Protein AF-W9P8S8-F1 (afdb_monomer_lite)

Structure (mmCIF, N/CA/C/O backbone):
data_AF-W9P8S8-F1
#
_entry.id   AF-W9P8S8-F1
#
loop_
_atom_site.group_PDB
_atom_site.id
_atom_site.type_symbol
_atom_site.label_atom_id
_atom_site.label_alt_id
_atom_site.label_comp_id
_atom_site.label_asym_id
_atom_site.label_entity_id
_atom_site.label_seq_id
_atom_site.pdbx_PDB_ins_code
_atom_site.Cartn_x
_atom_site.Cartn_y
_atom_site.Cartn_z
_atom_site.occupancy
_atom_site.B_iso_or_equiv
_atom_site.auth_seq_id
_atom_site.auth_comp_id
_atom_site.auth_asym_id
_atom_site.auth_atom_id
_atom_site.pdbx_PDB_model_num
ATOM 1 N N . MET A 1 1 ? 9.099 4.525 -6.591 1.00 75.31 1 MET A N 1
ATOM 2 C CA . MET A 1 1 ? 10.415 3.946 -6.220 1.00 75.31 1 MET A CA 1
ATOM 3 C C . MET A 1 1 ? 11.117 3.528 -7.503 1.00 75.31 1 MET A C 1
ATOM 5 O O . MET A 1 1 ? 10.424 3.014 -8.365 1.00 75.31 1 MET A O 1
ATOM 9 N N . ILE A 1 2 ? 12.404 3.811 -7.689 1.00 80.00 2 ILE A N 1
ATOM 10 C CA . ILE A 1 2 ? 13.173 3.335 -8.858 1.00 80.00 2 ILE A CA 1
ATOM 11 C C . ILE A 1 2 ? 13.903 2.059 -8.423 1.00 80.00 2 ILE A C 1
ATOM 13 O O . ILE A 1 2 ? 14.377 2.021 -7.286 1.00 80.00 2 ILE A O 1
ATOM 17 N N . SER A 1 3 ? 13.941 1.015 -9.255 1.00 78.31 3 SER A N 1
ATOM 18 C CA . SER A 1 3 ? 14.731 -0.180 -8.937 1.00 78.31 3 SER A CA 1
ATOM 19 C C . SER A 1 3 ? 16.208 0.031 -9.286 1.00 78.31 3 SER A C 1
ATOM 21 O O . SER A 1 3 ? 16.548 0.859 -10.129 1.00 78.31 3 SER A O 1
ATOM 23 N N . GLN A 1 4 ? 17.100 -0.727 -8.652 1.00 81.81 4 GLN A N 1
ATOM 24 C CA . GLN A 1 4 ? 18.529 -0.686 -8.979 1.00 81.81 4 GLN A CA 1
ATOM 25 C C . GLN A 1 4 ? 18.781 -1.023 -10.461 1.00 81.81 4 GLN A C 1
ATOM 27 O O . GLN A 1 4 ? 19.578 -0.369 -11.126 1.00 81.81 4 GLN A O 1
ATOM 32 N N . GLU A 1 5 ? 18.023 -1.976 -11.001 1.00 81.31 5 GLU A N 1
ATOM 33 C CA . GLU A 1 5 ? 18.080 -2.361 -12.411 1.00 81.31 5 GLU A CA 1
ATOM 34 C C . GLU A 1 5 ? 17.670 -1.211 -13.346 1.00 81.31 5 GLU A C 1
ATOM 36 O O . GLU A 1 5 ? 18.273 -1.018 -14.404 1.00 81.31 5 GLU A O 1
ATOM 41 N N . ASP A 1 6 ? 16.668 -0.416 -12.956 1.00 80.25 6 ASP A N 1
ATOM 42 C CA . ASP A 1 6 ? 16.253 0.756 -13.729 1.00 80.25 6 ASP A CA 1
ATOM 43 C C . ASP A 1 6 ? 17.365 1.809 -13.780 1.00 80.25 6 ASP A C 1
ATOM 45 O O . ASP A 1 6 ? 17.549 2.419 -14.829 1.00 80.25 6 ASP A O 1
ATOM 49 N N . LEU A 1 7 ? 18.122 1.994 -12.686 1.00 84.06 7 LEU A N 1
ATOM 50 C CA . LEU A 1 7 ? 19.266 2.914 -12.621 1.00 84.06 7 LEU A CA 1
ATOM 51 C C . LEU A 1 7 ? 20.424 2.450 -13.510 1.00 84.06 7 LEU A C 1
ATOM 53 O O . LEU A 1 7 ? 20.991 3.247 -14.255 1.00 84.06 7 LEU A O 1
ATOM 57 N N . GLU A 1 8 ? 20.745 1.158 -13.476 1.00 85.62 8 GLU A N 1
ATOM 58 C CA . GLU A 1 8 ? 21.809 0.562 -14.293 1.00 85.62 8 GLU A CA 1
ATOM 59 C C . GLU A 1 8 ? 21.505 0.653 -15.793 1.00 85.62 8 GLU A C 1
ATOM 61 O O . GLU A 1 8 ? 22.406 0.815 -16.617 1.00 85.62 8 GLU A O 1
ATOM 66 N N . LYS A 1 9 ? 20.222 0.606 -16.163 1.00 81.88 9 LYS A N 1
ATOM 67 C CA . LYS A 1 9 ? 19.775 0.662 -17.560 1.00 81.88 9 LYS A CA 1
ATOM 68 C C . LYS A 1 9 ? 19.511 2.077 -18.072 1.00 81.88 9 LYS A C 1
ATOM 70 O O . LYS A 1 9 ? 19.202 2.209 -19.258 1.00 81.88 9 LYS A O 1
ATOM 75 N N . VAL A 1 10 ? 19.684 3.125 -17.257 1.00 84.75 10 VAL A N 1
ATOM 76 C CA . VAL A 1 10 ? 19.482 4.530 -17.675 1.00 84.75 10 VAL A CA 1
ATOM 77 C C . VAL A 1 10 ? 20.335 4.886 -18.892 1.00 84.75 10 VAL A C 1
ATOM 79 O O . VAL A 1 10 ? 19.845 5.493 -19.841 1.00 84.75 10 VAL A O 1
ATOM 82 N N . ALA A 1 11 ? 21.596 4.447 -18.916 1.00 78.62 11 ALA A 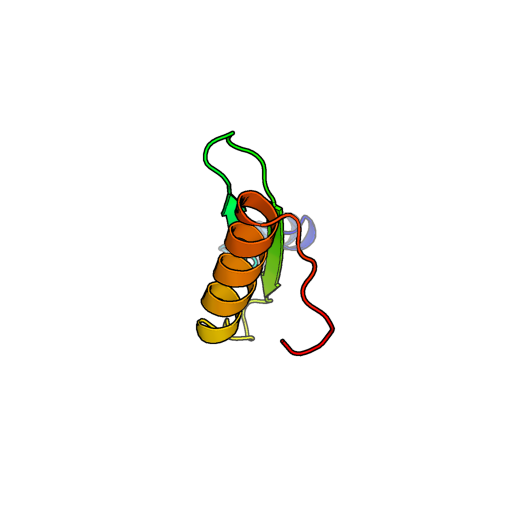N 1
ATOM 83 C CA . ALA A 1 11 ? 22.512 4.736 -20.021 1.00 78.62 11 ALA A CA 1
ATOM 84 C C . ALA A 1 11 ? 22.070 4.116 -21.364 1.00 78.62 11 ALA A C 1
ATOM 86 O O . ALA A 1 11 ? 22.439 4.622 -22.419 1.00 78.62 11 ALA A O 1
ATOM 87 N N . VAL A 1 12 ? 21.277 3.036 -21.331 1.00 79.81 12 VAL A N 1
ATOM 88 C CA . VAL A 1 12 ? 20.861 2.267 -22.519 1.00 79.81 12 VAL A CA 1
ATOM 89 C C . VAL A 1 12 ? 19.418 2.575 -22.931 1.00 79.81 12 VAL A C 1
ATOM 91 O O . VAL A 1 12 ? 19.121 2.669 -24.118 1.00 79.81 12 VAL A O 1
ATOM 94 N N . LYS A 1 13 ? 18.502 2.716 -21.965 1.00 75.69 13 LYS A N 1
ATOM 95 C CA . LYS A 1 13 ? 17.060 2.931 -22.193 1.00 75.69 13 LYS A CA 1
ATOM 96 C C . LYS A 1 13 ? 16.611 4.387 -22.030 1.00 75.69 13 LYS A C 1
ATOM 98 O O . LYS A 1 13 ? 15.462 4.692 -22.346 1.00 75.69 13 LYS A O 1
ATOM 103 N N . GLY A 1 14 ? 17.473 5.279 -21.545 1.00 83.50 14 GLY A N 1
ATOM 104 C CA . GLY A 1 14 ? 17.118 6.662 -21.240 1.00 83.50 14 GLY A CA 1
ATOM 105 C C . GLY A 1 14 ? 16.527 6.813 -19.835 1.00 83.50 14 GLY A C 1
ATOM 106 O O . GLY A 1 14 ? 17.140 6.427 -18.849 1.00 83.50 14 GLY A O 1
ATOM 107 N N . ILE A 1 15 ? 15.348 7.421 -19.710 1.00 80.19 15 ILE A N 1
ATOM 108 C CA . ILE A 1 15 ? 14.772 7.799 -18.407 1.00 80.19 15 ILE A CA 1
ATOM 109 C C . ILE A 1 15 ? 14.318 6.558 -17.615 1.00 80.19 15 ILE A C 1
ATOM 111 O O . ILE A 1 15 ? 13.569 5.726 -18.126 1.00 80.19 15 ILE A O 1
ATOM 115 N N . ALA A 1 16 ? 14.712 6.468 -16.340 1.00 81.44 16 ALA A N 1
ATOM 116 C CA . ALA A 1 16 ? 14.204 5.459 -15.411 1.00 81.44 16 ALA A CA 1
ATOM 117 C C . ALA A 1 16 ? 12.765 5.781 -14.973 1.00 81.44 16 ALA A C 1
ATOM 119 O O . ALA A 1 16 ? 12.482 6.865 -14.453 1.00 81.44 16 ALA A O 1
ATOM 120 N N . PHE A 1 17 ? 11.850 4.824 -15.136 1.00 80.19 17 PHE A N 1
ATOM 121 C CA . PHE A 1 17 ? 10.473 4.96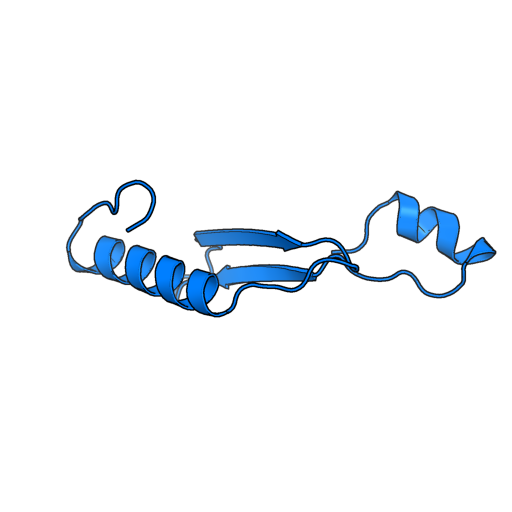2 -14.670 1.00 80.19 17 PHE A CA 1
ATOM 122 C C . PHE A 1 17 ? 10.336 4.502 -13.223 1.00 80.19 17 PHE A C 1
ATOM 124 O O . PHE A 1 17 ? 10.940 3.528 -12.787 1.00 80.19 17 PHE A O 1
ATOM 131 N N . THR A 1 18 ? 9.493 5.197 -12.466 1.00 83.06 18 THR A N 1
ATOM 132 C CA . THR A 1 18 ? 9.208 4.798 -11.088 1.00 83.06 18 THR A CA 1
ATOM 133 C C . THR A 1 18 ? 8.151 3.692 -11.036 1.00 83.06 18 THR A C 1
ATOM 135 O O . THR A 1 18 ? 7.164 3.711 -11.774 1.00 83.06 18 THR A O 1
ATOM 138 N N . ILE A 1 19 ? 8.307 2.770 -10.088 1.00 87.56 19 ILE A N 1
ATOM 139 C CA . ILE A 1 19 ? 7.229 1.924 -9.572 1.00 87.56 19 ILE A CA 1
ATOM 140 C C . ILE A 1 19 ? 6.145 2.841 -9.002 1.00 87.56 19 ILE A C 1
ATOM 142 O O . ILE A 1 19 ? 6.444 3.771 -8.237 1.00 87.56 19 ILE A O 1
ATOM 146 N N . ARG A 1 20 ? 4.887 2.552 -9.351 1.00 91.62 20 ARG A N 1
ATOM 147 C CA . ARG A 1 20 ? 3.698 3.296 -8.925 1.00 91.62 20 ARG A CA 1
ATOM 148 C C . ARG A 1 20 ? 3.343 2.917 -7.487 1.00 91.62 20 ARG A C 1
ATOM 150 O O . ARG A 1 20 ? 2.400 2.172 -7.229 1.00 91.62 20 ARG A O 1
ATOM 157 N N . SER A 1 21 ? 4.136 3.413 -6.547 1.00 93.62 21 SER A N 1
ATOM 158 C CA . SER A 1 21 ? 3.941 3.173 -5.118 1.00 93.62 21 SER A CA 1
ATOM 159 C C . SER A 1 21 ? 2.828 4.060 -4.548 1.00 93.62 21 SER A C 1
ATOM 161 O O . SER A 1 21 ? 2.698 5.227 -4.919 1.00 93.62 21 SER A O 1
ATOM 163 N N . VAL A 1 22 ? 2.048 3.514 -3.619 1.00 96.44 22 VAL A N 1
ATOM 164 C CA . VAL A 1 22 ? 1.110 4.250 -2.762 1.00 96.44 22 VAL A CA 1
ATOM 165 C C . VAL A 1 22 ? 1.575 4.083 -1.323 1.00 96.44 22 VAL A C 1
ATOM 167 O O . VAL A 1 22 ? 1.782 2.955 -0.881 1.00 96.44 22 VAL A O 1
ATOM 170 N N . PHE A 1 23 ? 1.722 5.196 -0.607 1.00 97.12 23 PHE A N 1
ATOM 171 C CA . PHE A 1 23 ? 2.062 5.222 0.813 1.00 97.12 23 PHE A CA 1
ATOM 172 C C . PHE A 1 23 ? 0.898 5.837 1.585 1.00 97.12 23 PHE A C 1
ATOM 174 O O . PHE A 1 23 ? 0.535 6.986 1.333 1.00 97.12 23 PHE A O 1
ATOM 181 N N . VAL A 1 24 ? 0.323 5.089 2.525 1.00 97.81 24 VAL A N 1
ATOM 182 C CA . VAL A 1 24 ? -0.689 5.613 3.451 1.00 97.81 24 VAL A CA 1
ATOM 183 C C . VAL A 1 24 ? 0.023 6.039 4.728 1.00 97.81 24 VAL A C 1
ATOM 185 O O . VAL A 1 24 ? 0.602 5.206 5.427 1.00 97.81 24 VAL A O 1
ATOM 188 N N . ILE A 1 25 ? 0.019 7.340 5.012 1.00 98.12 25 ILE A N 1
ATOM 189 C CA . ILE A 1 25 ? 0.771 7.950 6.114 1.00 98.12 25 ILE A CA 1
ATOM 190 C C . ILE A 1 25 ? -0.218 8.538 7.118 1.00 98.12 25 ILE A C 1
ATOM 192 O O . ILE A 1 25 ? -1.131 9.267 6.736 1.00 98.12 25 ILE A O 1
ATOM 196 N N . ASN A 1 26 ? -0.044 8.221 8.399 1.00 96.25 26 ASN A N 1
ATOM 197 C CA . ASN A 1 2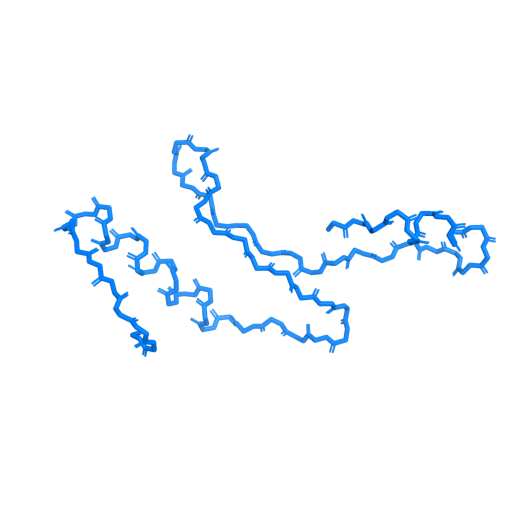6 ? -0.896 8.757 9.461 1.00 96.25 26 ASN A CA 1
ATOM 198 C C . ASN A 1 26 ? -0.408 10.141 9.958 1.00 96.25 26 ASN A C 1
ATOM 200 O O . ASN A 1 26 ? 0.708 10.556 9.631 1.00 96.25 26 ASN A O 1
ATOM 204 N N . PRO A 1 27 ? -1.186 10.854 10.798 1.00 97.19 27 PRO A N 1
ATOM 205 C CA . PRO A 1 27 ? -0.779 12.153 11.351 1.00 97.19 27 PRO A CA 1
ATOM 206 C C . PRO A 1 27 ? 0.535 12.122 12.154 1.00 97.19 27 PRO A C 1
ATOM 208 O O . PRO A 1 27 ? 1.260 13.113 12.196 1.00 97.19 27 PRO A O 1
ATOM 211 N N . SER A 1 28 ? 0.898 10.970 12.728 1.00 97.06 28 SER A N 1
ATOM 212 C CA . SER A 1 28 ? 2.185 10.741 13.408 1.00 97.06 28 SER A CA 1
ATOM 213 C C . SER A 1 28 ? 3.362 10.511 12.449 1.00 97.06 28 SER A C 1
ATOM 215 O O . SER A 1 28 ? 4.442 10.111 12.887 1.00 97.06 28 SER A O 1
ATOM 217 N N . LYS A 1 29 ? 3.170 10.743 11.143 1.00 97.25 29 LYS A N 1
ATOM 218 C CA . LYS A 1 29 ? 4.177 10.590 10.080 1.00 97.25 29 LYS A CA 1
ATOM 219 C C . LYS A 1 29 ? 4.723 9.162 9.956 1.00 97.25 29 LYS A C 1
ATOM 221 O O . LYS A 1 29 ? 5.855 8.960 9.521 1.00 97.25 29 LYS A O 1
ATOM 226 N N . LYS A 1 30 ? 3.932 8.156 10.340 1.00 97.25 30 LYS A N 1
ATOM 227 C CA . LYS A 1 30 ? 4.266 6.738 10.173 1.00 97.25 30 LYS A CA 1
ATOM 228 C C . LYS A 1 30 ? 3.576 6.186 8.934 1.00 97.25 30 LYS A C 1
ATOM 230 O O . LYS A 1 30 ? 2.385 6.419 8.721 1.00 97.25 30 LYS A O 1
ATOM 235 N N . ILE A 1 31 ? 4.326 5.428 8.138 1.00 97.88 31 ILE A N 1
ATOM 236 C CA . ILE A 1 31 ? 3.772 4.636 7.040 1.00 97.88 31 ILE A CA 1
ATOM 237 C C . ILE A 1 31 ? 2.964 3.498 7.663 1.00 97.88 31 ILE A C 1
ATOM 239 O O . ILE A 1 31 ? 3.494 2.717 8.450 1.00 97.88 31 ILE A O 1
ATOM 243 N N . ARG A 1 32 ? 1.676 3.431 7.332 1.00 97.81 32 ARG A N 1
ATOM 244 C CA . ARG A 1 32 ? 0.746 2.403 7.814 1.00 97.81 32 ARG A CA 1
ATOM 245 C C . ARG A 1 32 ? 0.558 1.276 6.814 1.00 97.81 32 ARG A C 1
ATOM 247 O O . ARG A 1 32 ? 0.284 0.153 7.216 1.00 97.81 32 ARG A O 1
ATOM 254 N N . LEU A 1 33 ? 0.694 1.587 5.527 1.00 98.00 33 LEU A N 1
ATOM 255 C CA . LEU A 1 33 ? 0.519 0.641 4.437 1.00 98.00 33 LEU A CA 1
ATOM 256 C C . LEU A 1 33 ? 1.262 1.132 3.191 1.00 98.00 33 LEU A C 1
ATOM 258 O O . LEU A 1 33 ? 1.274 2.331 2.896 1.00 98.00 33 LEU A O 1
ATOM 262 N N . THR A 1 34 ? 1.847 0.186 2.458 1.00 97.50 34 THR A N 1
ATOM 263 C CA . THR A 1 34 ? 2.511 0.416 1.172 1.00 97.50 34 THR A CA 1
ATOM 264 C C . THR A 1 34 ? 1.920 -0.531 0.136 1.00 97.50 34 THR A C 1
ATOM 266 O O . THR A 1 34 ? 1.874 -1.735 0.366 1.00 97.50 34 THR A O 1
ATOM 269 N N . MET A 1 35 ? 1.515 -0.008 -1.022 1.00 96.94 35 MET A N 1
ATOM 270 C CA . MET A 1 35 ? 1.150 -0.816 -2.193 1.00 96.94 35 MET A CA 1
ATOM 271 C C . MET A 1 35 ? 2.080 -0.479 -3.349 1.00 96.94 35 MET A C 1
ATOM 273 O O . MET A 1 35 ? 2.330 0.696 -3.620 1.00 96.94 35 MET A O 1
ATOM 277 N N . MET A 1 36 ? 2.590 -1.494 -4.040 1.00 94.56 36 MET A N 1
ATOM 278 C CA . MET A 1 36 ? 3.548 -1.327 -5.131 1.00 94.56 36 MET A CA 1
ATOM 279 C C . MET A 1 36 ? 2.974 -1.921 -6.411 1.00 94.56 36 MET A C 1
ATOM 281 O O . MET A 1 36 ? 2.783 -3.128 -6.500 1.00 94.56 36 MET A O 1
ATOM 285 N N . TYR A 1 37 ? 2.709 -1.063 -7.396 1.00 92.94 37 TYR A N 1
ATOM 286 C CA . TYR A 1 37 ? 2.216 -1.472 -8.708 1.00 92.94 37 TYR A CA 1
ATOM 287 C C . TYR A 1 37 ? 3.307 -1.238 -9.760 1.00 92.94 37 TYR A C 1
ATOM 289 O O . TYR A 1 37 ? 3.904 -0.151 -9.780 1.00 92.94 37 TYR A O 1
ATOM 297 N N . PRO A 1 38 ? 3.586 -2.208 -10.647 1.00 89.25 38 PRO A N 1
ATOM 298 C CA . PRO A 1 38 ? 4.507 -1.986 -11.751 1.00 89.25 38 PRO A CA 1
ATOM 299 C C . PRO A 1 38 ? 3.887 -1.012 -12.768 1.00 89.25 38 PRO A C 1
ATOM 301 O O . PRO A 1 38 ? 2.680 -0.769 -12.779 1.00 89.25 38 PRO A O 1
ATOM 304 N N . ALA A 1 39 ? 4.712 -0.443 -13.649 1.00 85.62 39 ALA A N 1
ATOM 305 C CA . ALA A 1 39 ? 4.271 0.532 -14.648 1.00 85.62 39 ALA A CA 1
ATOM 306 C C . ALA A 1 39 ? 3.040 0.117 -15.498 1.00 85.62 39 ALA A C 1
ATOM 308 O O . ALA A 1 39 ? 2.182 0.992 -15.680 1.00 85.62 39 ALA A O 1
ATOM 309 N N . PRO A 1 40 ? 2.906 -1.139 -15.990 1.00 89.88 40 PRO A N 1
ATOM 310 C CA . PRO A 1 40 ? 1.765 -1.549 -16.814 1.00 89.88 40 PRO A CA 1
ATOM 311 C C . PRO A 1 40 ? 0.469 -1.783 -16.024 1.00 89.88 40 PRO A C 1
ATOM 313 O O . PRO A 1 40 ? -0.594 -1.868 -16.632 1.00 89.88 40 PRO A O 1
ATOM 316 N N . THR A 1 41 ? 0.521 -1.864 -14.692 1.00 93.12 41 THR A N 1
ATOM 317 C CA . THR A 1 41 ? -0.656 -2.176 -13.872 1.00 93.12 41 THR A CA 1
ATOM 318 C C . THR A 1 41 ? -1.219 -0.907 -13.239 1.00 93.12 41 THR A C 1
ATOM 320 O O . THR A 1 41 ? -0.543 -0.204 -12.483 1.00 93.12 41 THR A O 1
ATOM 323 N N . GLY A 1 42 ? -2.482 -0.606 -13.549 1.00 94.38 42 GLY A N 1
ATOM 324 C CA . GLY A 1 42 ? -3.222 0.490 -12.924 1.00 94.38 42 GLY A CA 1
ATOM 325 C C . GLY A 1 42 ? -3.431 0.269 -11.421 1.00 94.38 42 GLY A C 1
ATOM 326 O O . GLY A 1 42 ? -3.487 -0.861 -10.946 1.00 94.38 42 GLY A O 1
ATOM 327 N N . ARG A 1 43 ? -3.561 1.365 -10.666 1.00 97.25 43 ARG A N 1
ATOM 328 C CA . ARG A 1 43 ? -3.909 1.322 -9.236 1.00 97.25 43 ARG A CA 1
ATOM 329 C C . ARG A 1 43 ? -5.423 1.212 -9.072 1.00 97.25 43 ARG A C 1
ATOM 331 O O . ARG A 1 43 ? -6.158 1.829 -9.839 1.00 97.25 43 ARG A O 1
ATOM 338 N N . ASN A 1 44 ? -5.874 0.513 -8.033 1.00 97.50 44 ASN A N 1
ATOM 339 C CA . ASN A 1 44 ? -7.282 0.482 -7.645 1.00 97.50 44 ASN A CA 1
ATOM 340 C C . ASN A 1 44 ? -7.571 1.569 -6.592 1.00 97.50 44 ASN A C 1
ATOM 342 O O . ASN A 1 44 ? -7.180 1.436 -5.435 1.00 97.50 44 ASN A O 1
ATOM 346 N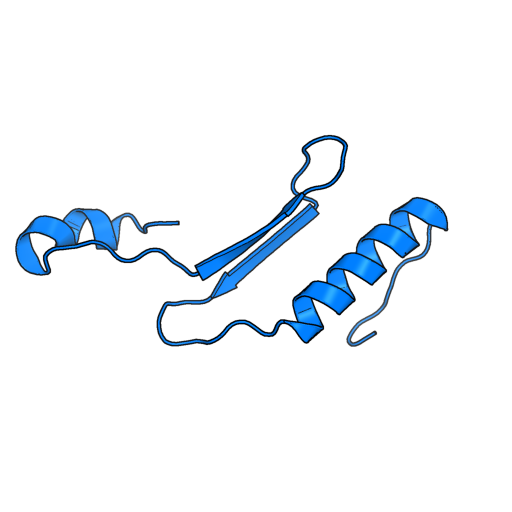 N . SER A 1 45 ? -8.252 2.649 -6.984 1.00 96.94 45 SER A N 1
ATOM 347 C CA . SER A 1 45 ? -8.595 3.751 -6.070 1.00 96.94 45 SER A CA 1
ATOM 348 C C . SER A 1 45 ? -9.602 3.346 -4.988 1.00 96.94 45 SER A C 1
ATOM 350 O O . SER A 1 45 ? -9.528 3.857 -3.872 1.00 96.94 45 SER A O 1
ATOM 352 N N . THR A 1 46 ? -10.506 2.409 -5.284 1.00 98.19 46 THR A N 1
ATOM 353 C CA . THR A 1 46 ? -11.458 1.870 -4.300 1.00 98.19 46 THR A CA 1
ATOM 354 C C . THR A 1 46 ? -10.719 1.143 -3.184 1.00 98.19 46 THR A C 1
ATOM 356 O O . THR A 1 46 ? -11.035 1.336 -2.015 1.00 98.19 46 THR A O 1
ATOM 359 N N . GLU A 1 47 ? -9.668 0.395 -3.527 1.00 98.19 47 GLU A N 1
ATOM 360 C CA . GLU A 1 47 ? -8.826 -0.281 -2.536 1.00 98.19 47 GLU A CA 1
ATOM 361 C C . GLU A 1 47 ? -8.093 0.718 -1.633 1.00 98.19 47 GLU A C 1
ATOM 363 O O . GLU A 1 47 ? -8.026 0.523 -0.423 1.00 98.19 47 GLU A O 1
ATOM 368 N N . VAL A 1 48 ? -7.612 1.838 -2.187 1.00 98.12 48 VAL A N 1
ATOM 369 C CA . VAL A 1 48 ? -6.991 2.913 -1.392 1.00 98.12 48 VAL A CA 1
ATOM 370 C C . VAL A 1 48 ? -7.978 3.484 -0.365 1.00 98.12 48 VAL A C 1
ATOM 372 O O . VAL A 1 48 ? -7.602 3.701 0.790 1.00 98.12 48 VAL A O 1
ATOM 375 N N . LEU A 1 49 ? -9.237 3.709 -0.753 1.00 98.25 49 LEU A N 1
ATOM 376 C CA . LEU A 1 49 ? -10.280 4.170 0.168 1.00 98.25 49 LEU A CA 1
ATOM 377 C C . LEU A 1 49 ? -10.616 3.111 1.226 1.00 98.25 49 LEU A C 1
ATOM 379 O O . LEU A 1 49 ? -10.661 3.442 2.411 1.00 98.25 49 LEU A O 1
ATOM 383 N N . ARG A 1 50 ? -10.776 1.845 0.821 1.00 98.62 50 ARG A N 1
ATOM 384 C CA . ARG A 1 50 ? -11.074 0.711 1.709 1.00 98.62 50 ARG A CA 1
ATOM 385 C C . ARG A 1 50 ? -10.019 0.567 2.804 1.00 98.62 50 ARG A C 1
ATOM 387 O O . ARG A 1 50 ? -10.346 0.605 3.988 1.00 98.62 50 ARG A O 1
ATOM 394 N N . VAL A 1 51 ? -8.735 0.510 2.442 1.00 98.25 51 VAL A N 1
ATOM 395 C CA . VAL A 1 51 ? -7.660 0.379 3.441 1.00 98.25 51 VAL A CA 1
ATOM 396 C C . VAL A 1 51 ? -7.530 1.619 4.322 1.00 98.25 51 VAL A C 1
ATOM 398 O O . VAL A 1 51 ? -7.219 1.496 5.504 1.00 98.25 51 VAL A O 1
ATOM 401 N N . THR A 1 52 ? -7.811 2.813 3.793 1.00 98.00 52 THR A N 1
ATOM 402 C CA . THR A 1 52 ? -7.817 4.043 4.599 1.00 98.00 52 THR A CA 1
ATOM 403 C C . THR A 1 52 ? -8.925 3.996 5.650 1.00 98.00 52 THR A C 1
ATOM 405 O O . THR A 1 52 ? -8.671 4.291 6.818 1.00 98.00 52 THR A O 1
ATOM 408 N N . TYR A 1 53 ? -10.128 3.560 5.265 1.00 98.00 53 TYR A N 1
ATOM 409 C CA . TYR A 1 53 ? -11.255 3.406 6.182 1.00 98.00 53 TYR A CA 1
ATOM 410 C C . TYR A 1 53 ? -10.997 2.312 7.231 1.00 98.00 53 TYR A C 1
ATOM 412 O O . TYR A 1 53 ? -11.315 2.504 8.406 1.00 98.00 53 TYR A O 1
ATOM 420 N N . SER A 1 54 ? -10.354 1.207 6.840 1.00 98.38 54 SER A N 1
ATOM 421 C CA . SER A 1 54 ? -9.906 0.146 7.754 1.00 98.38 54 SER A CA 1
ATOM 422 C C . SER A 1 54 ? -8.951 0.692 8.816 1.00 98.38 54 SER A C 1
ATOM 424 O O . SER A 1 54 ? -9.203 0.552 10.012 1.00 98.38 54 SER A O 1
ATOM 426 N N . LEU A 1 55 ? -7.891 1.384 8.383 1.00 98.00 55 LEU A N 1
ATOM 427 C CA . LEU A 1 55 ? -6.878 1.949 9.275 1.00 98.00 55 LEU A CA 1
ATOM 428 C C . LEU A 1 55 ? -7.482 2.973 10.243 1.00 98.00 55 LEU A C 1
ATOM 430 O O . LEU A 1 55 ? -7.200 2.925 11.437 1.00 98.00 55 LEU A O 1
ATOM 434 N N . GLN A 1 56 ? -8.351 3.860 9.752 1.00 97.75 56 GLN A N 1
ATOM 435 C CA . GLN A 1 56 ? -9.037 4.845 10.593 1.00 97.75 56 GLN A CA 1
ATOM 436 C C . GLN A 1 56 ? -10.014 4.193 11.581 1.00 97.75 56 GLN A C 1
ATOM 438 O O . GLN A 1 56 ? -10.091 4.616 12.733 1.00 97.75 56 GLN A O 1
ATOM 443 N N . SER A 1 57 ? -10.738 3.151 11.162 1.00 97.75 57 SER A N 1
ATOM 444 C CA . SER A 1 57 ? -11.666 2.415 12.029 1.00 97.75 57 SER A CA 1
ATOM 445 C C . SER A 1 57 ? -10.932 1.648 13.128 1.00 97.75 57 SER A C 1
ATOM 447 O O . SER A 1 57 ? -11.375 1.663 14.276 1.00 97.75 57 SER A O 1
ATOM 449 N N . GLY A 1 58 ? -9.795 1.029 12.801 1.00 97.62 58 GLY A N 1
ATOM 450 C CA . GLY A 1 58 ? -8.925 0.378 13.778 1.00 97.62 58 GLY A CA 1
ATOM 451 C C . GLY A 1 58 ? -8.353 1.367 14.791 1.00 97.62 58 GLY A C 1
ATOM 452 O O . GLY A 1 58 ? -8.417 1.110 15.990 1.00 97.62 58 GLY A O 1
ATOM 453 N N . ASP A 1 59 ? -7.893 2.533 14.329 1.00 96.50 59 ASP A N 1
ATOM 454 C CA . ASP A 1 59 ? -7.356 3.581 15.205 1.00 96.50 59 ASP A CA 1
ATOM 455 C C . ASP A 1 59 ? -8.425 4.159 16.157 1.00 96.50 59 ASP A C 1
ATOM 457 O O . ASP A 1 59 ? -8.125 4.457 17.310 1.00 96.50 59 ASP A O 1
ATOM 461 N N . GLN A 1 60 ? -9.674 4.316 15.700 1.00 97.38 60 GLN A N 1
ATOM 462 C CA . GLN A 1 60 ? -10.755 4.910 16.503 1.00 97.38 60 GLN A CA 1
ATOM 463 C C . GLN A 1 60 ? -11.452 3.919 17.438 1.00 97.38 60 GLN A C 1
ATOM 465 O O . GLN A 1 60 ? -11.858 4.293 18.536 1.00 97.38 60 GLN A O 1
ATOM 470 N N . LYS A 1 61 ? -11.667 2.681 16.979 1.00 97.50 61 LYS A N 1
ATOM 471 C CA . LYS A 1 61 ? -12.546 1.708 17.649 1.00 97.50 61 LYS A CA 1
ATOM 472 C C . LYS A 1 61 ? -11.801 0.487 18.187 1.00 97.50 61 LYS A C 1
ATOM 474 O O . LYS A 1 61 ? -12.423 -0.340 18.844 1.00 97.50 61 LYS A O 1
ATOM 479 N N . GLY A 1 62 ? -10.508 0.337 17.890 1.00 96.75 62 GLY A N 1
ATOM 480 C CA . GLY A 1 62 ? -9.727 -0.839 18.282 1.00 96.75 62 GLY A CA 1
ATOM 481 C C . GLY A 1 62 ? -10.163 -2.133 17.585 1.00 96.75 62 GLY A C 1
ATOM 482 O O . GLY A 1 62 ? -9.933 -3.217 18.114 1.00 96.75 62 GLY A O 1
ATOM 483 N N . VAL A 1 63 ? -10.821 -2.034 16.424 1.00 97.12 63 VAL A N 1
ATOM 484 C CA . VAL A 1 63 ? -11.323 -3.187 15.657 1.00 97.12 63 VAL A CA 1
ATOM 485 C C . VAL A 1 63 ? -10.350 -3.606 14.558 1.00 97.12 63 VAL A C 1
ATOM 487 O O . VAL A 1 63 ? -9.574 -2.798 14.050 1.00 97.12 63 VAL A O 1
ATOM 490 N N . VAL A 1 64 ? -10.439 -4.869 14.148 1.00 97.38 64 VAL A N 1
ATOM 491 C CA . VAL A 1 64 ? -9.709 -5.416 12.998 1.00 97.38 64 VAL A CA 1
ATOM 492 C C . VAL A 1 64 ? -10.686 -5.760 11.879 1.00 97.38 64 VAL A C 1
ATOM 494 O O . VAL A 1 64 ? -11.781 -6.25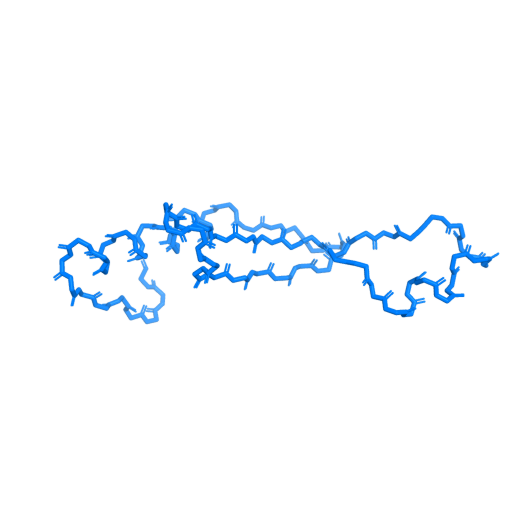8 12.137 1.00 97.38 64 VAL A O 1
ATOM 497 N N . THR A 1 65 ? -10.303 -5.475 10.636 1.00 97.88 65 THR A N 1
ATOM 498 C CA . THR A 1 65 ? -11.107 -5.778 9.447 1.00 97.88 65 THR A CA 1
ATOM 499 C C . THR A 1 65 ? -10.594 -7.073 8.805 1.00 97.88 65 THR A C 1
ATOM 501 O O . THR A 1 65 ? -9.381 -7.218 8.626 1.00 97.88 65 THR A O 1
ATOM 504 N N . PRO A 1 66 ? -11.468 -8.061 8.533 1.00 98.00 66 PRO A N 1
ATOM 505 C CA . PRO A 1 66 ? -11.058 -9.345 7.967 1.00 98.00 66 PRO A CA 1
ATOM 506 C C . PRO A 1 66 ? -10.736 -9.235 6.466 1.00 98.00 66 PRO A C 1
ATOM 508 O O . PRO A 1 66 ? -10.800 -8.160 5.869 1.00 98.00 66 PRO A O 1
ATOM 511 N N . ILE A 1 67 ? -10.380 -10.371 5.860 1.00 97.44 67 ILE A N 1
ATOM 512 C CA . ILE A 1 67 ? -10.196 -10.491 4.408 1.00 97.44 67 ILE A CA 1
ATOM 513 C C . ILE A 1 67 ? -11.442 -9.987 3.658 1.00 97.44 67 ILE A C 1
ATOM 515 O O . ILE A 1 67 ? -12.565 -10.257 4.078 1.00 97.44 67 ILE A O 1
ATOM 519 N N . ASP A 1 68 ? -11.220 -9.229 2.582 1.00 94.88 68 ASP A N 1
ATOM 520 C CA . ASP A 1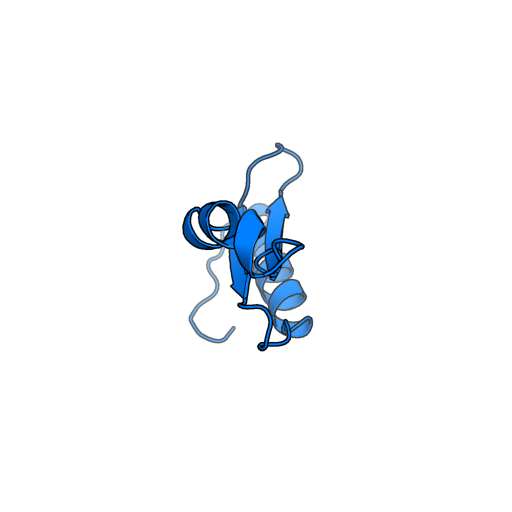 68 ? -12.242 -8.675 1.677 1.00 94.88 68 ASP A CA 1
ATOM 521 C C . ASP A 1 68 ? -13.322 -7.758 2.299 1.00 94.88 68 ASP A C 1
ATOM 523 O O . ASP A 1 68 ? -14.338 -7.492 1.658 1.00 94.88 68 ASP A O 1
ATOM 527 N N . TRP A 1 69 ? -13.105 -7.237 3.514 1.00 95.56 69 TRP A N 1
ATOM 528 C CA . TRP A 1 69 ? -13.929 -6.170 4.116 1.00 95.56 69 TRP A CA 1
ATOM 529 C C . TRP A 1 69 ? -13.842 -4.857 3.341 1.00 95.56 69 TRP A C 1
ATOM 531 O O . TRP A 1 69 ? -14.877 -4.213 3.076 1.00 95.56 69 TRP A O 1
#

Radius of gyration: 16.19 Å; chains: 1; bounding box: 36×23×41 Å

Secondary structure (DSSP, 8-state):
---HHHHHTHHHHSSPPPPEEEEEE-TTS-EEEEEEE-TTSPP-HHHHHHHHHHHHHHHHH-----TT-

Organism: NCBI:txid1080344

Foldseek 3Di:
DFDPVLVVCCVPPPDTDDFPKDFDADPVRDGPDIDTHGPVDDDDVVVVVVVVVQVVCCVPPVDHDDPPD

Sequence (69 aa):
MISQEDLEKVAVKGIAFTIRSVFVINPSKKIRLTMMYPAPTGRNSTEVLRVTYSLQSGDQKGVVTPIDW

pLDDT: mean 92.23, std 7.31, range [75.31, 98.62]

InterPro domains:
  IPR036249 Thioredoxin-like superfamily [SSF52833] (13-69)